Protein AF-A0A0F2JDG8-F1 (afdb_monomer_lite)

Sequence (89 aa):
MSNAETFVKDSGKIVESWDDLQQRLDNLFVQWEEAIIKCDDAKLDSRTHPDRDESWWNSLAHLAIHNAHHIGQIVYIRKEQGLWETWFE

Structure (mmCIF, N/CA/C/O backbone):
data_AF-A0A0F2JDG8-F1
#
_entry.id   AF-A0A0F2JDG8-F1
#
loop_
_atom_site.group_PDB
_atom_site.id
_atom_site.type_symbol
_atom_site.label_atom_id
_atom_site.label_alt_id
_atom_site.label_comp_id
_atom_site.label_asym_id
_atom_site.label_entity_id
_atom_site.label_seq_id
_atom_site.pdbx_PDB_ins_code
_atom_site.Cartn_x
_atom_site.Cartn_y
_atom_site.Cartn_z
_atom_site.occupancy
_atom_site.B_iso_or_equiv
_atom_site.auth_seq_id
_atom_site.auth_comp_id
_atom_site.auth_asym_id
_atom_site.auth_atom_id
_atom_site.pdbx_PDB_model_num
ATOM 1 N N . MET A 1 1 ? 12.961 3.189 6.366 1.00 48.00 1 MET A N 1
ATOM 2 C CA . MET A 1 1 ? 12.206 4.137 7.213 1.00 48.00 1 MET A CA 1
ATOM 3 C C . MET A 1 1 ? 12.024 3.472 8.564 1.00 48.00 1 MET A C 1
ATOM 5 O O . MET A 1 1 ? 11.852 2.259 8.595 1.00 48.00 1 MET A O 1
ATOM 9 N N . SER A 1 2 ? 12.172 4.208 9.661 1.00 52.16 2 SER A N 1
ATOM 10 C CA . SER A 1 2 ? 11.954 3.672 11.010 1.00 52.16 2 SER A CA 1
ATOM 11 C C . SER A 1 2 ? 10.452 3.629 11.311 1.00 52.16 2 SER A C 1
ATOM 13 O O . SER A 1 2 ? 9.741 4.567 10.964 1.00 52.16 2 SER A O 1
ATOM 15 N N . ASN A 1 3 ? 9.967 2.594 12.012 1.00 51.00 3 ASN A N 1
ATOM 16 C CA . ASN A 1 3 ? 8.566 2.498 12.463 1.00 51.00 3 ASN A CA 1
ATOM 17 C C . ASN A 1 3 ? 8.094 3.734 13.256 1.00 51.00 3 ASN A C 1
ATOM 19 O O . ASN A 1 3 ? 6.899 4.002 13.332 1.00 51.00 3 ASN A O 1
ATOM 23 N N . ALA A 1 4 ? 9.024 4.481 13.860 1.00 53.34 4 ALA A N 1
ATOM 24 C CA . ALA A 1 4 ? 8.720 5.684 14.628 1.00 53.34 4 ALA A CA 1
ATOM 25 C C . ALA A 1 4 ? 8.391 6.912 13.755 1.00 53.34 4 ALA A C 1
ATOM 27 O O . ALA A 1 4 ? 7.785 7.856 14.252 1.00 53.34 4 ALA A O 1
ATOM 28 N N . GLU A 1 5 ? 8.771 6.917 12.473 1.00 54.66 5 GLU A N 1
ATOM 29 C CA . GLU A 1 5 ? 8.606 8.072 11.573 1.00 54.66 5 GLU A CA 1
ATOM 30 C C . GLU A 1 5 ? 7.203 8.144 10.946 1.00 54.66 5 GLU A C 1
ATOM 32 O O . GLU A 1 5 ? 6.791 9.203 10.483 1.00 54.66 5 GLU A O 1
ATOM 37 N N . THR A 1 6 ? 6.435 7.050 10.964 1.00 54.66 6 THR A N 1
ATOM 38 C CA . THR A 1 6 ? 5.054 7.012 10.440 1.00 54.66 6 THR A CA 1
ATOM 39 C C . THR A 1 6 ? 4.056 7.685 11.391 1.00 54.66 6 THR A C 1
ATOM 41 O O . THR A 1 6 ? 3.044 8.226 10.955 1.00 54.66 6 THR A O 1
ATOM 44 N N . PHE A 1 7 ? 4.362 7.711 12.692 1.00 54.56 7 PHE A N 1
ATOM 45 C CA . PHE A 1 7 ? 3.572 8.392 13.723 1.00 54.56 7 PHE A CA 1
ATOM 46 C C . PHE A 1 7 ? 4.306 9.614 14.267 1.00 54.56 7 PHE A C 1
ATOM 48 O O . PHE A 1 7 ? 4.334 9.839 15.482 1.00 54.56 7 PHE A O 1
ATOM 55 N N . VAL A 1 8 ? 4.914 10.417 13.384 1.00 50.12 8 VAL A N 1
ATOM 56 C CA . VAL A 1 8 ? 5.282 11.776 13.785 1.00 50.12 8 VAL A CA 1
ATOM 57 C C . VAL A 1 8 ? 4.016 12.405 14.349 1.00 50.12 8 VAL A C 1
ATOM 59 O O . VAL A 1 8 ? 2.993 12.499 13.674 1.00 50.12 8 VAL A O 1
ATOM 62 N N . LYS A 1 9 ? 4.088 12.770 15.631 1.00 46.62 9 LYS A N 1
ATOM 63 C CA . LYS A 1 9 ? 3.122 13.637 16.291 1.00 46.62 9 LYS A CA 1
ATOM 64 C C . LYS A 1 9 ? 3.184 14.956 15.530 1.00 46.62 9 LYS A C 1
ATOM 66 O O . LYS A 1 9 ? 3.966 15.834 15.888 1.00 46.62 9 LYS A O 1
ATOM 71 N N . ASP A 1 10 ? 2.440 15.065 14.436 1.00 50.62 10 ASP A N 1
ATOM 72 C CA . ASP A 1 10 ? 2.169 16.370 13.879 1.00 50.62 10 ASP A CA 1
ATOM 73 C C . ASP A 1 10 ? 1.470 17.143 15.000 1.00 50.62 10 ASP A C 1
ATOM 75 O O . ASP A 1 10 ? 0.470 16.703 15.573 1.00 50.62 10 ASP A O 1
ATOM 79 N N . SER A 1 11 ? 2.084 18.244 15.417 1.00 54.19 11 SER A N 1
ATOM 80 C CA . SER A 1 11 ? 1.464 19.194 16.335 1.00 54.19 11 SER A CA 1
ATOM 81 C C . SER A 1 11 ? 0.303 19.935 15.656 1.00 54.19 11 SER A C 1
ATOM 83 O O . SER A 1 11 ? -0.418 20.684 16.319 1.00 54.19 11 SER A O 1
ATOM 85 N N . GLY A 1 12 ? 0.113 19.722 14.350 1.00 55.38 12 GLY A N 1
ATOM 86 C CA . GLY A 1 12 ? -1.009 20.165 13.544 1.00 55.38 12 GLY A CA 1
ATOM 87 C C . GLY A 1 12 ? -2.278 19.344 13.766 1.00 55.38 12 GLY A C 1
ATOM 88 O O . GLY A 1 12 ? -2.269 18.120 13.880 1.00 55.38 12 GLY A O 1
ATOM 89 N N . LYS A 1 13 ? -3.413 20.049 13.812 1.00 54.97 13 LYS A N 1
ATOM 90 C CA . LYS A 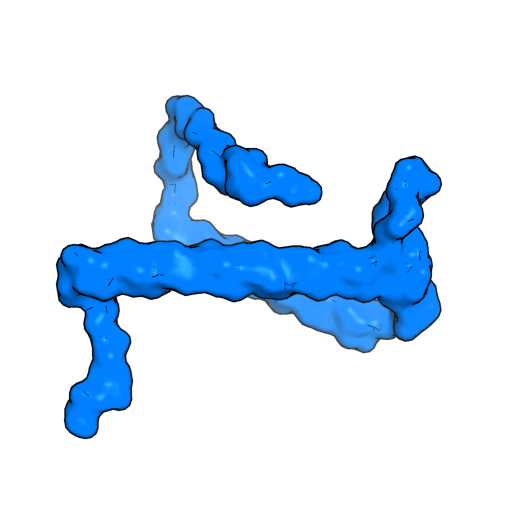1 13 ? -4.752 19.461 13.683 1.00 54.97 13 LYS A CA 1
ATOM 91 C C . LYS A 1 13 ? -4.755 18.455 12.529 1.00 54.97 13 LYS A C 1
ATOM 93 O O . LYS A 1 13 ? -4.392 18.824 11.420 1.00 54.97 13 LYS A O 1
ATOM 98 N N . ILE A 1 14 ? -5.270 17.250 12.759 1.00 60.75 14 ILE A N 1
ATOM 99 C CA . ILE A 1 14 ? -5.770 16.414 11.664 1.00 60.75 14 ILE A CA 1
ATOM 100 C C . ILE A 1 14 ? -6.907 17.218 11.016 1.00 60.75 14 ILE A C 1
ATOM 102 O O . ILE A 1 14 ? -7.952 17.420 11.635 1.00 60.75 14 ILE A O 1
ATOM 106 N N . VAL A 1 15 ? -6.645 17.803 9.844 1.00 65.56 15 VAL A N 1
ATOM 107 C CA . VAL A 1 15 ? -7.607 18.657 9.119 1.00 65.56 15 VAL A CA 1
ATOM 108 C C . VAL A 1 15 ? -8.505 17.818 8.201 1.00 65.56 15 VAL A C 1
ATOM 110 O O . VAL A 1 15 ? -9.619 18.233 7.899 1.00 65.56 15 VAL A O 1
ATOM 113 N N . GLU A 1 16 ? -8.037 16.640 7.785 1.00 73.69 16 GLU A N 1
ATOM 114 C CA . GLU A 1 16 ? -8.774 15.696 6.936 1.00 73.69 16 GLU A CA 1
ATOM 115 C C . GLU A 1 16 ? -9.783 14.879 7.756 1.00 73.69 16 GLU A C 1
ATOM 117 O O . GLU A 1 16 ? -9.499 14.470 8.887 1.00 73.69 16 GLU A O 1
ATOM 122 N N . SER A 1 17 ? -10.966 14.627 7.188 1.00 86.69 17 SER A N 1
ATOM 123 C CA . SER A 1 17 ? -11.919 13.695 7.789 1.00 86.69 17 SER A CA 1
ATOM 124 C C . SER A 1 17 ? -11.423 12.248 7.660 1.00 86.69 17 SER A C 1
ATOM 126 O O . SER A 1 17 ? -10.527 11.943 6.869 1.00 86.69 17 SER A O 1
ATOM 128 N N . TRP A 1 18 ? -12.009 11.337 8.442 1.00 83.38 18 TRP A N 1
ATOM 129 C CA . TRP A 1 18 ? -11.703 9.908 8.334 1.00 83.38 18 TRP A CA 1
ATOM 130 C C . TRP A 1 18 ? -11.963 9.369 6.919 1.00 83.38 18 TRP A C 1
ATOM 132 O O . TRP A 1 18 ? -11.120 8.658 6.373 1.00 83.38 18 TRP A O 1
ATOM 142 N N . ASP A 1 19 ? -13.090 9.755 6.318 1.00 90.00 19 ASP A N 1
ATOM 143 C CA . ASP A 1 19 ? -13.486 9.297 4.985 1.00 90.00 19 ASP A CA 1
ATOM 144 C C . ASP A 1 19 ? -12.517 9.806 3.908 1.00 90.00 19 ASP A C 1
ATOM 146 O O . ASP A 1 19 ? -12.115 9.043 3.028 1.00 90.00 19 ASP A O 1
ATOM 150 N N . ASP A 1 20 ? -12.063 11.061 4.015 1.00 90.38 20 ASP A N 1
ATOM 151 C CA . ASP A 1 20 ? -11.069 11.628 3.092 1.00 90.38 20 ASP A CA 1
ATOM 152 C C . ASP A 1 20 ? -9.733 10.880 3.180 1.00 90.38 20 ASP A C 1
ATOM 154 O O . ASP A 1 20 ? -9.114 10.561 2.160 1.00 90.38 20 ASP A O 1
ATOM 158 N N . LEU A 1 21 ? -9.295 10.565 4.405 1.00 87.75 21 LEU A N 1
ATOM 159 C CA . LEU A 1 21 ? -8.063 9.821 4.643 1.00 87.75 21 LEU A CA 1
ATOM 160 C C . LEU A 1 21 ? -8.147 8.408 4.058 1.00 87.75 21 LEU A C 1
ATOM 162 O O . LEU A 1 21 ? -7.201 7.960 3.405 1.00 87.75 21 LEU A O 1
ATOM 166 N N . GLN A 1 22 ? -9.271 7.721 4.275 1.00 89.62 22 GLN A N 1
ATOM 167 C CA . GLN A 1 22 ? -9.514 6.390 3.728 1.00 89.62 22 GLN A CA 1
ATOM 168 C C . GLN A 1 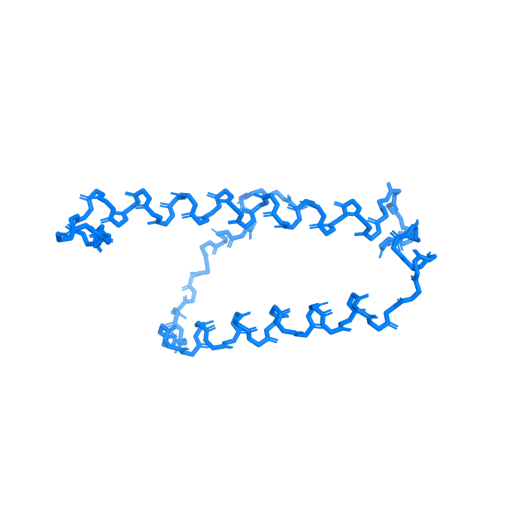22 ? -9.493 6.424 2.197 1.00 89.62 22 GLN A C 1
ATOM 170 O O . GLN A 1 22 ? -8.734 5.681 1.577 1.00 89.62 22 GLN A O 1
ATOM 175 N N . GLN A 1 23 ? -10.236 7.349 1.585 1.00 93.25 23 GLN A N 1
ATOM 176 C CA . GLN A 1 23 ? -10.295 7.479 0.132 1.00 93.25 23 GLN A CA 1
ATOM 177 C C . GLN A 1 23 ? -8.923 7.792 -0.478 1.00 93.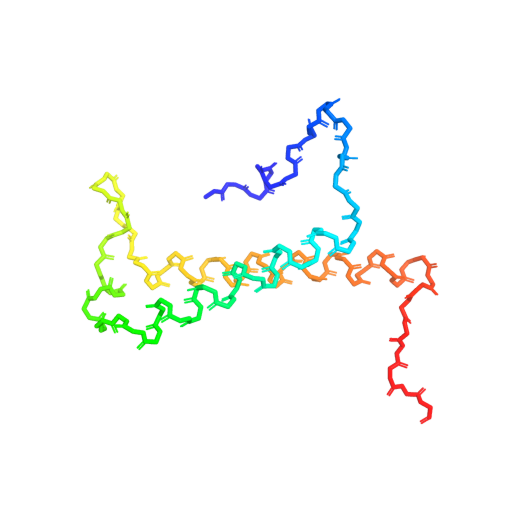25 23 GLN A C 1
ATOM 179 O O . GLN A 1 23 ? -8.573 7.268 -1.539 1.00 93.25 23 GLN A O 1
ATOM 184 N N . ARG A 1 24 ? -8.125 8.642 0.179 1.00 91.75 24 ARG A N 1
ATOM 185 C CA . ARG A 1 24 ? -6.764 8.958 -0.263 1.00 91.75 24 ARG A CA 1
ATOM 186 C C . ARG A 1 24 ? -5.845 7.745 -0.172 1.00 91.75 24 ARG A C 1
ATOM 188 O O . ARG A 1 24 ? -5.052 7.533 -1.089 1.00 91.75 24 ARG A O 1
ATOM 195 N N . LEU A 1 25 ? -5.934 6.971 0.908 1.00 90.62 25 LEU A N 1
ATOM 196 C CA . LEU A 1 25 ? -5.146 5.753 1.078 1.00 90.62 25 LEU A CA 1
ATOM 197 C C . LEU A 1 25 ? -5.500 4.708 0.011 1.00 90.62 25 LEU A C 1
ATOM 199 O O . LEU A 1 25 ? -4.596 4.181 -0.635 1.00 90.62 25 LEU A O 1
ATOM 203 N N . ASP A 1 26 ? -6.791 4.481 -0.231 1.00 94.38 26 ASP A N 1
ATOM 204 C CA . ASP A 1 26 ? -7.271 3.547 -1.255 1.00 94.38 26 ASP A CA 1
ATOM 205 C C . ASP A 1 26 ? -6.780 3.959 -2.651 1.00 94.38 26 ASP A C 1
ATOM 207 O O . ASP A 1 26 ? -6.209 3.154 -3.387 1.00 94.38 26 ASP A O 1
ATOM 211 N N . ASN A 1 27 ? -6.891 5.248 -2.990 1.00 96.44 27 ASN A N 1
ATOM 212 C CA . ASN A 1 27 ? -6.407 5.774 -4.269 1.00 96.44 27 ASN A CA 1
ATOM 213 C C . ASN A 1 27 ? -4.891 5.618 -4.446 1.00 96.44 27 ASN A C 1
ATOM 215 O O . ASN A 1 27 ? -4.422 5.440 -5.571 1.00 96.44 27 ASN A O 1
ATOM 219 N N . LEU A 1 28 ? -4.112 5.718 -3.365 1.00 94.38 28 LEU A N 1
ATOM 220 C CA . LEU A 1 28 ? -2.669 5.487 -3.413 1.00 94.38 28 LEU A CA 1
ATOM 221 C C . LEU A 1 28 ? -2.355 4.014 -3.682 1.00 94.38 28 LEU A C 1
ATOM 223 O O . LEU A 1 28 ? -1.486 3.736 -4.507 1.00 94.38 28 LEU A O 1
ATOM 227 N N . PHE A 1 29 ? -3.057 3.076 -3.040 1.00 93.31 29 PHE A N 1
ATOM 228 C CA . PHE A 1 29 ? -2.849 1.649 -3.296 1.00 93.31 29 PHE A CA 1
ATOM 229 C C . PHE A 1 29 ? -3.213 1.256 -4.726 1.00 93.31 29 PHE A C 1
ATOM 231 O O . PHE A 1 29 ? -2.415 0.580 -5.370 1.00 93.31 29 PHE A O 1
ATOM 238 N N . VAL A 1 30 ? -4.321 1.771 -5.267 1.00 96.88 30 VAL A N 1
ATOM 239 C CA . VAL A 1 30 ? -4.688 1.559 -6.679 1.00 96.88 30 VAL A CA 1
ATOM 240 C C . VAL A 1 30 ? -3.579 2.044 -7.620 1.00 96.88 30 VAL A C 1
ATOM 242 O O . VAL A 1 30 ? -3.192 1.337 -8.548 1.00 96.88 30 VAL A O 1
ATOM 245 N N . GLN A 1 31 ? -3.003 3.222 -7.364 1.00 97.19 31 GLN A N 1
ATOM 246 C CA . GLN A 1 31 ? -1.894 3.738 -8.176 1.00 97.19 31 GLN A CA 1
ATOM 247 C C . GLN A 1 31 ? -0.643 2.853 -8.097 1.00 97.19 31 GLN A C 1
ATOM 249 O O . GLN A 1 31 ? 0.026 2.653 -9.112 1.00 97.19 31 GLN A O 1
ATOM 254 N N . TRP A 1 32 ? -0.325 2.311 -6.917 1.00 95.50 32 TRP A N 1
ATOM 255 C CA . TRP A 1 32 ? 0.782 1.366 -6.755 1.00 95.50 32 TRP A CA 1
ATOM 256 C C . TRP A 1 32 ? 0.535 0.060 -7.506 1.00 95.50 32 TRP A C 1
ATOM 258 O O . TRP A 1 32 ? 1.425 -0.393 -8.223 1.00 95.50 32 TRP A O 1
ATOM 268 N N . GLU A 1 33 ? -0.657 -0.522 -7.384 1.00 95.88 33 GLU A N 1
ATOM 269 C CA . GLU A 1 33 ? -1.040 -1.739 -8.106 1.00 95.88 33 GLU A CA 1
ATOM 270 C C . GLU A 1 33 ? -0.900 -1.549 -9.616 1.00 95.88 33 GLU A C 1
ATOM 272 O O . GLU A 1 33 ? -0.240 -2.343 -10.288 1.00 95.88 33 GLU A O 1
ATOM 277 N N . GLU A 1 34 ? -1.436 -0.451 -10.152 1.00 97.81 34 GLU A N 1
ATOM 278 C CA . GLU A 1 34 ? -1.296 -0.133 -11.569 1.00 97.81 34 GLU A CA 1
ATOM 279 C C . GLU A 1 34 ? 0.164 0.038 -11.997 1.00 97.81 34 GLU A C 1
ATOM 281 O O . GLU A 1 34 ? 0.547 -0.437 -13.068 1.00 97.81 34 GLU A O 1
ATOM 286 N N . ALA A 1 35 ? 0.979 0.724 -11.192 1.00 96.12 35 ALA A N 1
ATOM 287 C CA . ALA A 1 35 ? 2.389 0.939 -11.494 1.00 96.12 35 ALA A CA 1
ATOM 288 C C . ALA A 1 35 ? 3.170 -0.381 -11.525 1.00 96.12 35 ALA A C 1
ATOM 290 O O . ALA A 1 35 ? 4.000 -0.571 -12.412 1.00 96.12 35 ALA A O 1
ATOM 291 N N . ILE A 1 36 ? 2.876 -1.296 -10.598 1.00 95.56 36 ILE A N 1
ATOM 292 C CA . ILE A 1 36 ? 3.499 -2.622 -10.529 1.00 95.56 36 ILE A CA 1
ATOM 293 C C . ILE A 1 36 ? 3.079 -3.467 -11.735 1.00 95.56 36 ILE A C 1
ATOM 295 O O . ILE A 1 36 ? 3.937 -4.041 -12.395 1.00 95.56 36 ILE A O 1
ATOM 299 N N . ILE A 1 37 ? 1.787 -3.489 -12.080 1.00 96.19 37 ILE A N 1
ATOM 300 C CA . ILE A 1 37 ? 1.268 -4.254 -13.229 1.00 96.19 37 ILE A CA 1
ATOM 301 C C . ILE A 1 37 ? 1.855 -3.760 -14.559 1.00 96.19 37 ILE A C 1
ATOM 303 O O . ILE A 1 37 ? 2.068 -4.549 -15.476 1.00 96.19 37 ILE A O 1
ATOM 307 N N . LYS A 1 38 ? 2.076 -2.448 -14.694 1.00 97.00 38 LYS A N 1
ATOM 308 C CA . LYS A 1 38 ? 2.551 -1.827 -15.942 1.00 97.00 38 LYS A CA 1
ATOM 309 C C . LYS A 1 38 ? 4.075 -1.827 -16.085 1.00 97.00 38 LYS A C 1
ATOM 311 O O . LYS A 1 38 ? 4.560 -1.509 -17.172 1.00 97.00 38 LYS A O 1
ATOM 316 N N . CYS A 1 39 ? 4.830 -2.093 -15.020 1.00 95.75 39 CYS A N 1
ATOM 317 C CA . CYS A 1 39 ? 6.289 -2.071 -15.08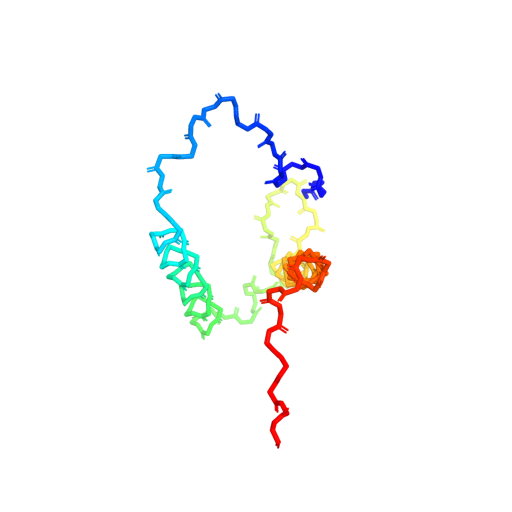1 1.00 95.75 39 CYS A CA 1
ATOM 318 C C . CYS A 1 39 ? 6.862 -3.384 -15.633 1.00 95.75 39 CYS A C 1
ATOM 320 O O . CYS A 1 39 ? 6.226 -4.429 -15.568 1.00 95.75 39 CYS A O 1
ATOM 322 N N . ASP A 1 40 ? 8.067 -3.308 -16.198 1.00 95.81 40 ASP A N 1
ATOM 323 C CA . ASP A 1 40 ? 8.861 -4.489 -16.553 1.00 95.81 40 ASP A CA 1
ATOM 324 C C . ASP A 1 40 ? 9.483 -5.088 -15.281 1.00 95.81 40 ASP A C 1
ATOM 326 O O . ASP A 1 40 ? 9.902 -4.337 -14.398 1.00 95.81 40 ASP A O 1
ATOM 330 N N . ASP A 1 41 ? 9.619 -6.410 -15.202 1.00 94.06 41 ASP A N 1
ATOM 331 C CA . ASP A 1 41 ? 10.221 -7.117 -14.065 1.00 94.06 41 ASP A CA 1
ATOM 332 C C . ASP A 1 41 ? 11.635 -6.592 -13.762 1.00 94.06 41 ASP A C 1
ATOM 334 O O . ASP A 1 41 ? 12.008 -6.410 -12.601 1.00 94.06 41 ASP A O 1
ATOM 338 N N . ALA A 1 42 ? 12.393 -6.200 -14.795 1.00 95.88 42 ALA A N 1
ATOM 339 C CA . ALA A 1 42 ? 13.710 -5.579 -14.630 1.00 95.88 42 ALA A CA 1
ATOM 340 C C . ALA A 1 42 ? 13.674 -4.284 -13.790 1.00 95.88 42 ALA A C 1
ATOM 342 O O . ALA A 1 42 ? 14.668 -3.906 -13.160 1.00 95.88 42 ALA A O 1
ATOM 343 N N . LYS A 1 43 ? 12.533 -3.580 -13.749 1.00 95.31 43 LYS A N 1
ATOM 344 C CA . LYS A 1 43 ? 12.339 -2.416 -12.879 1.00 95.31 43 LYS A CA 1
ATOM 345 C C . LYS A 1 43 ? 12.293 -2.828 -11.411 1.00 95.31 43 LYS A C 1
ATOM 347 O O . LYS A 1 43 ? 12.846 -2.098 -10.585 1.00 95.31 43 LYS A O 1
ATOM 352 N N . LEU A 1 44 ? 11.676 -3.964 -11.094 1.00 94.81 44 LEU A N 1
ATOM 353 C CA . LEU A 1 44 ? 11.548 -4.474 -9.727 1.00 94.81 44 LEU A CA 1
ATOM 354 C C . LEU A 1 44 ? 12.909 -4.880 -9.150 1.00 94.81 44 LEU A C 1
ATOM 356 O O . LEU A 1 44 ? 13.175 -4.629 -7.972 1.00 94.81 44 LEU A O 1
ATOM 360 N N . ASP A 1 45 ? 13.802 -5.394 -9.994 1.00 95.06 45 ASP A N 1
ATOM 361 C CA . ASP A 1 45 ? 15.190 -5.697 -9.624 1.00 95.06 45 ASP A CA 1
ATOM 362 C C . ASP A 1 45 ? 16.087 -4.450 -9.540 1.00 95.06 45 ASP A C 1
ATOM 364 O O . ASP A 1 45 ? 17.153 -4.476 -8.920 1.00 95.06 45 ASP A O 1
ATOM 368 N N . SER A 1 46 ? 15.673 -3.330 -10.141 1.00 95.06 46 SER A N 1
ATOM 369 C CA . SER A 1 46 ? 16.461 -2.095 -10.125 1.00 95.06 46 SER A CA 1
ATOM 370 C C . SER A 1 46 ? 16.458 -1.412 -8.755 1.00 95.06 46 SER A C 1
ATOM 372 O O . SER A 1 46 ? 15.526 -1.549 -7.959 1.00 95.06 46 SER A O 1
ATOM 374 N N . ARG A 1 47 ? 17.500 -0.614 -8.496 1.00 95.25 47 ARG A N 1
ATOM 375 C CA . ARG A 1 47 ? 17.633 0.159 -7.257 1.00 95.25 47 ARG A CA 1
ATOM 376 C C . ARG A 1 47 ? 16.532 1.213 -7.119 1.00 95.25 47 ARG A C 1
ATOM 378 O O . ARG A 1 47 ? 16.172 1.894 -8.085 1.00 95.25 47 ARG A O 1
ATOM 385 N N . THR A 1 48 ? 16.047 1.398 -5.896 1.00 92.12 48 THR A N 1
ATOM 386 C CA . THR A 1 48 ? 15.088 2.454 -5.542 1.00 92.12 48 THR A CA 1
ATOM 387 C C . THR A 1 48 ? 15.739 3.827 -5.441 1.00 92.12 48 THR A C 1
ATOM 389 O O . THR A 1 48 ? 15.094 4.831 -5.739 1.00 92.12 48 THR A O 1
ATOM 392 N N . HIS A 1 49 ? 17.020 3.881 -5.066 1.00 89.25 49 HIS A N 1
ATOM 393 C CA . HIS A 1 49 ? 17.772 5.119 -4.888 1.00 89.25 49 HIS A CA 1
ATOM 394 C C . HIS A 1 49 ? 19.240 4.946 -5.321 1.00 89.25 49 HIS A C 1
ATOM 396 O O . HIS A 1 49 ? 19.804 3.877 -5.090 1.00 89.25 49 HIS A O 1
ATOM 402 N N . PRO A 1 50 ? 19.901 5.974 -5.893 1.00 87.75 50 PRO A N 1
ATOM 403 C CA . PRO A 1 50 ? 21.314 5.886 -6.285 1.00 87.75 50 PRO A CA 1
ATOM 404 C C . PRO A 1 50 ? 22.253 5.506 -5.130 1.00 87.75 50 PRO A C 1
ATOM 406 O O . PRO A 1 50 ? 23.173 4.713 -5.313 1.00 87.75 50 PRO A O 1
ATOM 409 N N . ASP A 1 51 ? 21.972 6.037 -3.938 1.00 91.00 51 ASP A N 1
ATOM 410 C CA . ASP A 1 51 ? 22.819 5.882 -2.745 1.00 91.00 51 ASP A CA 1
ATOM 411 C C . ASP A 1 51 ? 22.447 4.690 -1.846 1.00 91.00 51 ASP A C 1
ATOM 413 O O . ASP A 1 51 ? 23.007 4.540 -0.759 1.00 91.00 51 ASP A O 1
ATOM 417 N N . ARG A 1 52 ? 21.469 3.862 -2.236 1.00 81.06 52 ARG A N 1
ATOM 418 C CA . ARG A 1 52 ? 21.042 2.702 -1.440 1.00 81.06 52 ARG A CA 1
ATOM 419 C C . ARG A 1 52 ? 21.029 1.448 -2.292 1.00 81.06 52 ARG A C 1
ATOM 421 O O . ARG A 1 52 ? 20.490 1.438 -3.394 1.00 81.06 52 ARG A O 1
ATOM 428 N N . ASP A 1 53 ? 21.586 0.376 -1.746 1.00 89.38 53 ASP A N 1
ATOM 429 C CA . ASP A 1 53 ? 21.522 -0.946 -2.363 1.00 89.38 53 ASP A CA 1
ATOM 430 C C . ASP A 1 53 ? 20.225 -1.655 -1.954 1.00 89.38 53 ASP A C 1
ATOM 432 O O . ASP A 1 53 ? 20.221 -2.659 -1.251 1.00 89.38 53 ASP A O 1
ATOM 436 N N . GLU A 1 54 ? 19.098 -1.049 -2.323 1.00 92.75 54 GLU A N 1
ATOM 437 C CA . GLU A 1 54 ? 17.761 -1.579 -2.070 1.00 92.75 54 GLU A CA 1
ATOM 438 C C . GLU A 1 54 ? 17.002 -1.632 -3.398 1.00 92.75 54 GLU A C 1
ATOM 440 O O . GLU A 1 54 ? 16.885 -0.614 -4.084 1.00 92.75 54 GLU A O 1
ATOM 445 N N . SER A 1 55 ? 16.524 -2.817 -3.786 1.00 95.38 55 SER A N 1
ATOM 446 C CA . SER A 1 55 ? 15.714 -2.985 -4.995 1.00 95.38 55 SER A CA 1
ATOM 447 C C . SER A 1 55 ? 14.259 -2.594 -4.752 1.00 95.38 55 SER A C 1
ATOM 449 O O . SER A 1 55 ? 13.774 -2.611 -3.615 1.00 95.38 55 SER A O 1
ATOM 451 N N . TRP A 1 56 ? 13.538 -2.271 -5.828 1.00 95.50 56 TRP A N 1
ATOM 452 C CA . TRP A 1 56 ? 12.097 -2.014 -5.763 1.00 95.50 56 TRP A CA 1
ATOM 453 C C . TRP A 1 56 ? 11.333 -3.191 -5.158 1.00 95.50 56 TRP A C 1
ATOM 455 O O . TRP A 1 56 ? 10.456 -2.969 -4.325 1.00 95.50 56 TRP A O 1
ATOM 465 N N . TRP A 1 57 ? 11.717 -4.427 -5.482 1.00 94.75 57 TRP A N 1
ATOM 466 C CA . TRP A 1 57 ? 11.131 -5.623 -4.879 1.00 94.75 57 TRP A CA 1
ATOM 467 C C . TRP A 1 57 ? 11.254 -5.629 -3.351 1.00 94.75 57 TRP A C 1
ATOM 469 O O . TRP A 1 57 ? 10.271 -5.841 -2.639 1.00 94.75 57 TRP A O 1
ATOM 479 N N . ASN A 1 58 ? 12.447 -5.329 -2.834 1.00 94.56 58 ASN A N 1
ATOM 480 C CA . ASN A 1 58 ? 12.693 -5.328 -1.398 1.00 94.56 58 ASN A CA 1
ATOM 481 C C . ASN A 1 58 ? 11.929 -4.200 -0.686 1.00 94.56 58 ASN A C 1
ATOM 483 O O . ASN A 1 58 ? 11.305 -4.428 0.349 1.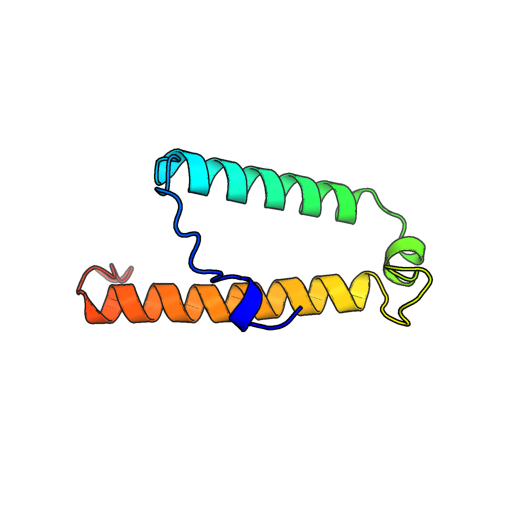00 94.56 58 ASN A O 1
ATOM 487 N N . SER A 1 59 ? 11.905 -2.997 -1.268 1.00 93.25 59 SER A N 1
ATOM 488 C CA . SER A 1 59 ? 11.143 -1.876 -0.706 1.00 93.25 59 SER A CA 1
ATOM 489 C C . SER A 1 59 ? 9.634 -2.127 -0.696 1.00 93.25 59 SER A C 1
ATOM 491 O O . SER A 1 59 ? 8.969 -1.786 0.282 1.00 93.25 59 SER A O 1
ATOM 493 N N . LEU A 1 60 ? 9.082 -2.748 -1.743 1.00 93.81 60 LEU A N 1
ATOM 494 C CA . LEU A 1 60 ? 7.664 -3.115 -1.793 1.00 93.81 60 LEU A CA 1
ATOM 495 C C . LEU A 1 60 ? 7.326 -4.198 -0.759 1.00 93.81 60 LEU A C 1
ATOM 497 O O . LEU A 1 60 ? 6.309 -4.092 -0.072 1.00 93.81 60 LEU A O 1
ATOM 501 N N . ALA A 1 61 ? 8.199 -5.193 -0.575 1.00 93.75 61 ALA A N 1
ATOM 502 C CA . ALA A 1 61 ? 8.036 -6.201 0.472 1.00 93.75 61 ALA A CA 1
ATOM 503 C C . ALA A 1 61 ? 8.063 -5.575 1.879 1.00 93.75 61 ALA A C 1
ATOM 505 O O . ALA A 1 61 ? 7.212 -5.883 2.718 1.00 93.75 61 ALA A O 1
ATOM 506 N N . HIS A 1 62 ? 8.992 -4.646 2.129 1.00 92.56 62 HIS A N 1
ATOM 507 C CA . HIS A 1 62 ? 9.044 -3.883 3.376 1.00 92.56 62 HIS A CA 1
ATOM 508 C C . HIS A 1 62 ? 7.766 -3.071 3.612 1.00 92.56 62 HIS A C 1
ATOM 510 O O . HIS A 1 62 ? 7.226 -3.097 4.719 1.00 92.56 62 HIS A O 1
ATOM 516 N N . LEU A 1 63 ? 7.257 -2.391 2.579 1.00 90.62 63 LEU A N 1
ATOM 517 C CA . LEU A 1 63 ? 6.006 -1.637 2.647 1.00 90.62 63 LEU A CA 1
ATOM 518 C C . LEU A 1 63 ? 4.824 -2.545 3.021 1.00 90.62 63 LEU A C 1
ATOM 520 O O . LEU A 1 63 ? 4.061 -2.215 3.928 1.00 90.62 63 LEU A O 1
ATOM 524 N N . ALA A 1 64 ? 4.700 -3.709 2.379 1.00 91.75 64 ALA A N 1
ATOM 525 C CA . ALA A 1 64 ? 3.627 -4.661 2.658 1.00 91.75 64 ALA A CA 1
ATOM 526 C C . ALA A 1 64 ? 3.660 -5.167 4.111 1.00 91.75 64 ALA A C 1
ATOM 528 O O . ALA A 1 64 ? 2.634 -5.167 4.794 1.00 91.75 64 ALA A O 1
ATOM 529 N N . ILE A 1 65 ? 4.840 -5.545 4.614 1.00 93.88 65 ILE A N 1
ATOM 530 C CA . ILE A 1 65 ? 5.007 -6.032 5.993 1.00 93.88 65 ILE A CA 1
ATOM 531 C C . ILE A 1 65 ? 4.729 -4.917 7.010 1.00 93.88 65 ILE A C 1
ATOM 533 O O . ILE A 1 65 ? 4.067 -5.153 8.022 1.00 93.88 65 ILE A O 1
ATOM 537 N N . HIS A 1 66 ? 5.191 -3.695 6.738 1.00 88.12 66 HIS A N 1
ATOM 538 C CA . HIS A 1 66 ? 4.936 -2.536 7.592 1.00 88.12 66 HIS A CA 1
ATOM 539 C C . HIS A 1 66 ? 3.433 -2.229 7.692 1.00 88.12 66 HIS A C 1
ATOM 541 O O . HIS A 1 66 ? 2.903 -2.050 8.792 1.00 88.12 66 HIS A O 1
ATOM 547 N N . ASN A 1 67 ? 2.721 -2.266 6.563 1.00 89.31 67 ASN A N 1
ATOM 548 C CA . ASN A 1 67 ? 1.272 -2.076 6.532 1.00 89.31 67 ASN A CA 1
ATOM 549 C C . ASN A 1 67 ? 0.541 -3.186 7.297 1.00 89.31 67 ASN A C 1
ATOM 551 O O . ASN A 1 67 ? -0.327 -2.890 8.116 1.00 89.31 67 ASN A O 1
ATOM 555 N N . ALA A 1 68 ? 0.924 -4.452 7.103 1.00 92.38 68 ALA A N 1
ATOM 556 C CA . ALA A 1 68 ? 0.340 -5.578 7.831 1.00 92.38 68 ALA A CA 1
ATOM 557 C C . ALA A 1 68 ? 0.518 -5.440 9.355 1.00 92.38 68 ALA A C 1
ATOM 559 O O . ALA A 1 68 ? -0.420 -5.679 10.119 1.00 92.38 68 ALA A O 1
ATOM 560 N N . HIS A 1 69 ? 1.694 -4.988 9.803 1.00 90.88 69 HIS A N 1
ATOM 561 C CA . HIS A 1 69 ? 1.958 -4.709 11.213 1.00 90.88 69 HIS A CA 1
ATOM 562 C C . HIS A 1 69 ? 1.014 -3.628 11.771 1.00 90.88 69 HIS A C 1
ATOM 564 O O . HIS A 1 69 ? 0.399 -3.826 12.822 1.00 90.88 69 HIS A O 1
ATOM 570 N N . HIS A 1 70 ? 0.845 -2.504 11.066 1.00 88.31 70 HIS A N 1
ATOM 571 C CA . HIS A 1 70 ? -0.041 -1.425 11.518 1.00 88.31 70 HIS A CA 1
ATOM 572 C C . HIS A 1 70 ? -1.527 -1.786 11.455 1.00 88.31 70 HIS A C 1
ATOM 574 O O . HIS A 1 70 ? -2.270 -1.429 12.369 1.00 88.31 70 HIS A O 1
ATOM 580 N N . ILE A 1 71 ? -1.958 -2.564 10.461 1.00 91.00 71 ILE A N 1
ATOM 581 C CA . ILE A 1 71 ? -3.310 -3.139 10.435 1.00 91.00 71 ILE A CA 1
ATOM 582 C C . ILE A 1 71 ? -3.541 -3.975 11.699 1.00 91.00 71 ILE A C 1
ATOM 584 O O . ILE A 1 71 ? -4.561 -3.807 12.365 1.00 91.00 71 ILE A O 1
ATOM 588 N N . GLY A 1 72 ? -2.569 -4.805 12.094 1.00 91.62 72 GLY A N 1
ATOM 589 C CA . GLY A 1 72 ? -2.630 -5.568 13.343 1.00 91.62 72 GLY A CA 1
ATOM 590 C C . GLY A 1 72 ? -2.828 -4.685 14.581 1.00 91.62 72 GLY A C 1
ATOM 591 O O . GLY A 1 72 ? -3.676 -4.988 15.421 1.00 91.62 72 GLY A O 1
ATOM 592 N N . GLN A 1 73 ? -2.113 -3.560 14.671 1.00 92.31 73 GLN A N 1
ATOM 593 C CA . GLN A 1 73 ? -2.278 -2.595 15.765 1.00 92.31 73 GLN A CA 1
ATOM 594 C C . GLN A 1 73 ? -3.667 -1.936 15.767 1.00 92.31 73 GLN A C 1
ATOM 596 O O . GLN A 1 73 ? -4.278 -1.814 16.828 1.00 92.31 73 GLN A O 1
ATOM 601 N N . ILE A 1 74 ? -4.196 -1.552 14.600 1.00 88.81 74 ILE A N 1
ATOM 602 C CA . ILE A 1 74 ? -5.541 -0.964 14.474 1.00 88.81 74 ILE A CA 1
ATOM 603 C C . ILE A 1 74 ? -6.609 -1.967 14.922 1.00 88.81 74 ILE A C 1
ATOM 605 O O . ILE A 1 74 ? -7.489 -1.624 15.712 1.00 88.81 74 ILE A O 1
ATOM 609 N N . VAL A 1 75 ? -6.519 -3.215 14.454 1.00 91.69 75 VAL A N 1
ATOM 610 C CA . VAL A 1 75 ? -7.433 -4.297 14.849 1.00 91.69 75 VAL A CA 1
ATOM 611 C C . VAL A 1 75 ? -7.367 -4.533 16.357 1.00 91.69 75 VAL A C 1
ATOM 6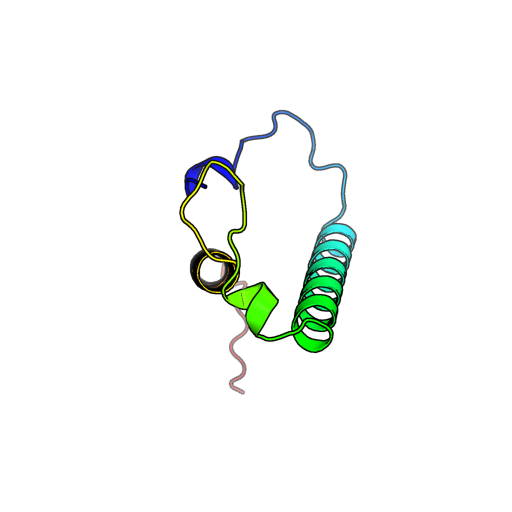13 O O . VAL A 1 75 ? -8.408 -4.650 16.999 1.00 91.69 75 VAL A O 1
ATOM 616 N N . TYR A 1 76 ? -6.162 -4.571 16.932 1.00 92.62 76 TYR A N 1
ATOM 617 C CA . TYR A 1 76 ? -5.971 -4.720 18.374 1.00 92.62 76 TYR A CA 1
ATOM 618 C C . TYR A 1 76 ? -6.672 -3.600 19.156 1.00 92.62 76 TYR A C 1
ATOM 620 O O . TYR A 1 76 ? -7.474 -3.886 20.039 1.00 92.62 76 TYR A O 1
ATOM 628 N N . ILE A 1 77 ? -6.456 -2.334 18.780 1.00 91.69 77 ILE A N 1
ATOM 629 C CA . ILE A 1 77 ? -7.107 -1.179 19.424 1.00 91.69 77 ILE A CA 1
ATOM 630 C C . ILE A 1 77 ? -8.635 -1.273 19.318 1.00 91.69 77 ILE A C 1
ATOM 632 O O . ILE A 1 77 ? -9.330 -1.055 20.308 1.00 91.69 77 ILE A O 1
ATOM 636 N N . ARG A 1 78 ? -9.173 -1.632 18.145 1.00 90.81 78 ARG A N 1
ATOM 637 C CA . ARG A 1 78 ? -10.626 -1.788 17.956 1.00 90.81 78 ARG A CA 1
ATOM 638 C C . ARG A 1 78 ? -11.211 -2.892 18.837 1.00 90.81 78 ARG A C 1
ATOM 640 O O . ARG A 1 78 ? -12.303 -2.711 19.369 1.00 90.81 78 ARG A O 1
ATOM 647 N N . LYS A 1 79 ? -10.491 -4.005 19.022 1.00 91.88 79 LYS A N 1
ATOM 648 C CA . LYS A 1 79 ? -10.894 -5.087 19.935 1.00 91.88 79 LYS A CA 1
ATOM 649 C C . LYS A 1 79 ? -10.918 -4.620 21.388 1.00 91.88 79 LYS A C 1
ATOM 651 O O . LYS A 1 79 ? -11.923 -4.832 22.056 1.00 91.88 79 LYS A O 1
ATOM 656 N N . GLU A 1 80 ? -9.874 -3.927 21.840 1.00 94.06 80 GLU A N 1
ATOM 657 C CA . GLU A 1 80 ? -9.804 -3.365 23.200 1.00 94.06 80 GLU A CA 1
ATOM 658 C C . GLU A 1 80 ? -10.927 -2.352 23.479 1.00 94.06 80 GLU A C 1
ATOM 660 O O . GLU A 1 80 ? -11.375 -2.208 24.614 1.00 94.06 80 GLU A O 1
ATOM 665 N N . GLN A 1 81 ? -11.416 -1.664 22.444 1.00 93.69 81 GLN A N 1
ATOM 666 C CA . GLN A 1 81 ? -12.526 -0.710 22.538 1.00 93.69 81 GLN A CA 1
ATOM 667 C C . GLN A 1 81 ? -13.916 -1.353 22.391 1.00 93.69 81 GLN A C 1
ATOM 669 O O . GLN A 1 81 ? -14.917 -0.645 22.478 1.00 93.69 81 GLN A O 1
ATOM 674 N N . GLY A 1 82 ? -14.007 -2.665 22.144 1.00 91.50 82 GLY A N 1
ATOM 675 C CA . GLY A 1 82 ? -15.279 -3.342 21.866 1.00 91.50 82 GLY A CA 1
ATOM 676 C C . GLY A 1 82 ? -15.929 -2.937 20.535 1.00 91.50 82 GLY A C 1
ATOM 677 O O . GLY A 1 82 ? -17.111 -3.188 20.335 1.00 91.50 82 GLY A O 1
ATOM 678 N N . LEU A 1 83 ? -15.169 -2.314 19.627 1.00 87.44 83 LEU A N 1
ATOM 679 C CA . LEU A 1 83 ? -15.619 -1.822 18.315 1.00 87.44 83 LEU A CA 1
ATOM 680 C C . LEU A 1 83 ? -15.267 -2.787 17.170 1.00 87.44 83 LEU A C 1
ATOM 682 O O . LEU A 1 83 ? -15.329 -2.423 15.996 1.00 87.44 83 LEU A O 1
ATOM 686 N N . TRP A 1 84 ? -14.806 -3.995 17.496 1.00 86.31 84 TRP A N 1
ATOM 687 C CA . TRP A 1 84 ? -14.442 -4.997 16.504 1.00 86.31 84 TRP A CA 1
ATOM 688 C C . TRP A 1 84 ? -15.613 -5.939 16.236 1.00 86.31 84 TRP A C 1
ATOM 690 O O . TRP A 1 84 ? -15.865 -6.861 17.012 1.00 86.31 84 TRP A O 1
ATOM 700 N N . GLU A 1 85 ? -16.290 -5.730 15.112 1.00 80.12 85 GLU A N 1
ATOM 701 C CA . GLU A 1 85 ? -17.291 -6.666 14.611 1.00 80.12 85 GLU A CA 1
ATOM 702 C C . GLU A 1 85 ? -16.589 -7.912 14.057 1.00 80.12 85 GLU A C 1
ATOM 704 O O . GLU A 1 85 ? -15.782 -7.853 13.125 1.00 80.12 85 GLU A O 1
ATOM 709 N N . THR A 1 86 ? -16.851 -9.065 14.668 1.00 72.62 86 THR A N 1
ATOM 710 C CA . THR A 1 86 ? -16.466 -10.358 14.102 1.00 72.62 86 THR A CA 1
ATOM 711 C C . THR A 1 86 ? -17.580 -10.843 13.185 1.00 72.62 86 THR A C 1
ATOM 713 O O . THR A 1 86 ? -18.728 -10.884 13.610 1.00 72.62 86 THR A O 1
ATOM 716 N N . TRP A 1 87 ? -17.244 -11.260 11.964 1.00 60.94 87 TRP A N 1
ATOM 717 C CA . TRP A 1 87 ? -18.178 -11.794 10.960 1.00 60.94 87 TRP A CA 1
ATOM 718 C C . TRP A 1 87 ? -18.707 -13.206 11.296 1.00 60.94 87 TRP A C 1
ATOM 720 O O . TRP A 1 87 ? -18.650 -14.103 10.459 1.00 60.94 87 TRP A O 1
ATOM 730 N N . PHE A 1 88 ? -19.176 -13.426 12.523 1.00 53.44 88 PHE A N 1
ATOM 731 C CA . PHE A 1 88 ? -19.844 -14.658 12.937 1.00 53.44 88 PHE A CA 1
ATOM 732 C C . PHE A 1 88 ? -21.170 -14.303 13.620 1.00 53.44 88 PHE A C 1
ATOM 734 O O . PHE A 1 88 ? -21.179 -13.946 14.799 1.00 53.44 88 PHE A O 1
ATOM 741 N N . GLU A 1 89 ? -22.256 -14.402 12.851 1.00 42.72 89 GLU A N 1
ATOM 742 C CA . GLU A 1 89 ? -23.594 -14.768 13.341 1.00 42.72 89 GLU A CA 1
ATOM 743 C C . GLU A 1 89 ? -23.802 -16.273 13.136 1.00 42.72 89 GLU A C 1
ATOM 745 O O . GLU A 1 89 ? -23.361 -16.790 12.079 1.00 42.72 89 GLU A O 1
#

Radius of gyration: 16.92 Å; chains: 1; bounding box: 46×35×40 Å

Foldseek 3Di:
DDLVVVPDPPPDDPPDDPVRVVVVVVVVVVVVVVVVVPDDVVQQQDDPDPPDPAGVVRVVVVVVVSVVVVVVVVQVVCVVVVNDDDPDD

Secondary structure (DSSP, 8-state):
--TTSTT---SS---S-HHHHHHHHHHHHHHHHHHHHHS-HHHHHSEEETTEEEEHHHHHHHHHHHHHHHHHHHHHHHHHTT----S--

pLDDT: mean 83.99, std 16.08, range [42.72, 97.81]